Protein AF-A0A929VPJ9-F1 (afdb_monomer)

Radius of gyration: 17.74 Å; Cα contacts (8 Å, |Δi|>4): 12; chains: 1; bounding box: 34×30×49 Å

Sequence (67 aa):
MKMVVTIMAYRTGILAWYDCPISTGKAEGINNKIKVMKRVAYGFRDERCFQLRLYALHDCRITPNVG

Solvent-accessible surface area (backbone atoms only — not comparable to full-atom values): 4285 Å² total; per-residue (Å²): 115,72,68,59,56,53,50,64,74,43,47,66,64,62,56,46,36,78,81,47,82,77,75,62,62,66,62,51,51,51,53,50,53,52,54,50,49,61,64,64,41,82,79,66,93,48,69,67,62,52,52,55,50,58,71,40,53,86,82,49,80,90,70,72,90,74,128

pLDDT: mean 79.95, std 10.47, range [46.38, 92.56]

Structure (mmCIF, N/CA/C/O backbone):
data_AF-A0A929VPJ9-F1
#
_entry.id   AF-A0A929VPJ9-F1
#
loop_
_atom_site.group_PDB
_atom_site.id
_atom_site.type_symbol
_atom_site.label_atom_id
_atom_site.label_alt_id
_atom_site.label_comp_id
_atom_site.label_asym_id
_atom_site.label_entity_id
_atom_site.label_seq_id
_atom_site.pdbx_PDB_ins_code
_atom_site.Cartn_x
_atom_site.Cartn_y
_atom_site.Cartn_z
_atom_site.occupancy
_atom_site.B_iso_or_equiv
_atom_site.auth_seq_id
_atom_site.auth_comp_id
_atom_site.auth_asym_id
_atom_site.auth_atom_id
_atom_site.pdbx_PDB_model_num
ATOM 1 N N . MET A 1 1 ? 19.008 -20.561 -9.458 1.00 66.56 1 MET A N 1
ATOM 2 C CA . MET A 1 1 ? 18.288 -20.497 -10.753 1.00 66.56 1 MET A CA 1
ATOM 3 C C . MET A 1 1 ? 16.902 -19.831 -10.700 1.00 66.56 1 MET A C 1
ATOM 5 O O . MET A 1 1 ? 16.550 -19.204 -11.686 1.00 66.56 1 MET A O 1
ATOM 9 N N . LYS A 1 2 ? 16.118 -19.889 -9.601 1.00 80.19 2 LYS A N 1
ATOM 10 C CA . LYS A 1 2 ? 14.732 -19.345 -9.549 1.00 80.19 2 LYS A CA 1
ATOM 11 C C . LYS A 1 2 ? 14.576 -17.884 -10.009 1.00 80.19 2 LYS A C 1
ATOM 13 O O . LYS A 1 2 ? 13.649 -17.590 -10.745 1.00 80.19 2 LYS A O 1
ATOM 18 N N . MET A 1 3 ? 15.509 -17.003 -9.643 1.00 87.81 3 MET A N 1
ATOM 19 C CA . MET A 1 3 ? 15.477 -15.589 -10.049 1.00 87.81 3 MET A CA 1
ATOM 20 C C . MET A 1 3 ? 15.494 -15.402 -11.575 1.00 87.81 3 MET A C 1
ATOM 22 O O . MET A 1 3 ? 14.733 -14.604 -12.110 1.00 87.81 3 MET A O 1
ATOM 26 N N . VAL A 1 4 ? 16.332 -16.165 -12.284 1.00 88.88 4 VAL A N 1
ATOM 27 C CA . VAL A 1 4 ? 16.467 -16.072 -13.748 1.00 88.88 4 VAL A CA 1
ATOM 28 C C . VAL A 1 4 ? 15.165 -16.489 -14.432 1.00 88.88 4 VAL A C 1
ATOM 30 O O . VAL A 1 4 ? 14.729 -15.837 -15.374 1.00 88.88 4 VAL A O 1
ATOM 33 N N . VAL A 1 5 ? 14.503 -17.525 -13.910 1.00 92.56 5 VAL A N 1
ATOM 34 C CA . VAL A 1 5 ? 13.202 -17.990 -14.413 1.00 92.56 5 VAL A CA 1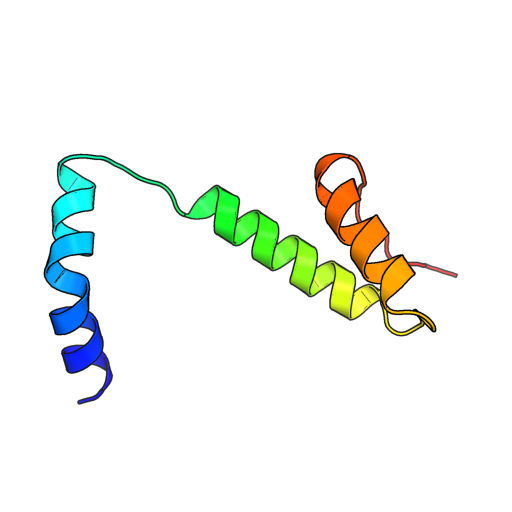
ATOM 35 C C . VAL A 1 5 ? 12.132 -16.909 -14.240 1.00 92.56 5 VAL A C 1
ATOM 37 O O . VAL A 1 5 ? 11.379 -16.644 -15.173 1.00 92.56 5 VAL A O 1
ATOM 40 N N . THR A 1 6 ? 12.107 -16.232 -13.089 1.00 90.56 6 THR A N 1
ATOM 41 C CA . THR A 1 6 ? 11.190 -15.112 -12.837 1.00 90.56 6 THR A CA 1
ATOM 42 C C . THR A 1 6 ? 11.432 -13.960 -13.813 1.00 90.56 6 THR A C 1
ATOM 44 O O . THR A 1 6 ? 10.489 -13.475 -14.430 1.00 90.56 6 THR A O 1
ATOM 47 N N . ILE A 1 7 ? 12.687 -13.550 -14.021 1.00 90.19 7 ILE A N 1
ATOM 48 C CA . ILE A 1 7 ? 13.021 -12.464 -14.959 1.00 90.19 7 ILE A CA 1
ATOM 49 C C . ILE A 1 7 ? 12.585 -12.820 -16.386 1.00 90.19 7 ILE A C 1
ATOM 51 O O . ILE A 1 7 ? 11.973 -12.000 -17.068 1.00 90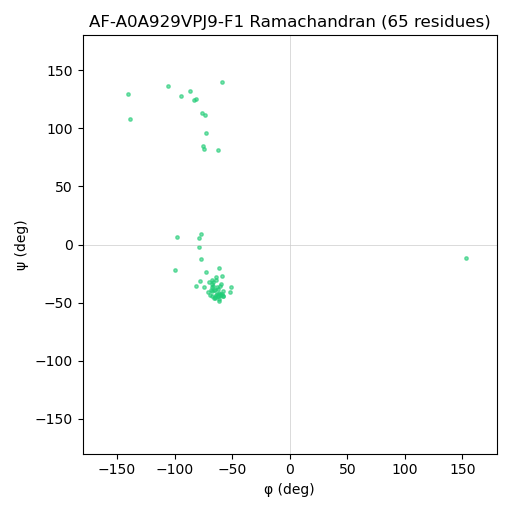.19 7 ILE A O 1
ATOM 55 N N . MET A 1 8 ? 12.837 -14.056 -16.823 1.00 91.88 8 MET A N 1
ATOM 56 C CA . MET A 1 8 ? 12.435 -14.519 -18.154 1.00 91.88 8 MET A CA 1
ATOM 57 C C . MET A 1 8 ? 10.913 -14.533 -18.336 1.00 91.88 8 MET A C 1
ATOM 59 O O . MET A 1 8 ? 10.433 -14.182 -19.413 1.00 91.88 8 MET A O 1
ATOM 63 N N . ALA A 1 9 ? 10.154 -14.881 -17.292 1.00 91.75 9 ALA A N 1
ATOM 64 C CA . ALA A 1 9 ? 8.692 -14.868 -17.326 1.00 91.75 9 ALA A CA 1
ATOM 65 C C . ALA A 1 9 ? 8.111 -13.446 -17.461 1.00 91.75 9 ALA A C 1
ATOM 67 O O . ALA A 1 9 ? 7.121 -13.261 -18.164 1.00 91.75 9 ALA A O 1
ATOM 68 N N . TYR A 1 10 ? 8.739 -12.438 -16.843 1.00 89.56 10 TYR A N 1
ATOM 69 C CA . TYR A 1 10 ? 8.255 -11.047 -16.842 1.00 89.56 10 TYR A CA 1
ATOM 70 C C . TYR A 1 10 ? 8.919 -10.133 -17.888 1.00 89.56 10 TYR A C 1
ATOM 72 O O . TYR A 1 10 ? 8.633 -8.936 -17.920 1.00 89.56 10 TYR A O 1
ATOM 80 N N . ARG A 1 11 ? 9.764 -10.671 -18.779 1.00 91.06 11 ARG A N 1
ATOM 81 C CA . ARG A 1 11 ? 10.535 -9.900 -19.778 1.00 91.06 11 ARG A CA 1
ATOM 82 C C . ARG A 1 11 ? 9.695 -8.934 -20.624 1.00 91.06 11 ARG A C 1
ATOM 84 O O . ARG A 1 11 ? 10.148 -7.838 -20.932 1.00 91.06 11 ARG A O 1
ATOM 91 N N . THR A 1 12 ? 8.473 -9.325 -20.981 1.00 88.06 12 THR A N 1
ATOM 92 C CA . THR A 1 12 ? 7.558 -8.512 -21.796 1.00 88.06 12 THR A CA 1
ATOM 93 C C . THR A 1 12 ? 7.014 -7.321 -21.017 1.00 88.06 12 THR A C 1
ATOM 95 O O . THR A 1 12 ? 6.964 -6.223 -21.555 1.00 88.06 12 THR A O 1
ATOM 98 N N . GLY A 1 13 ? 6.673 -7.510 -19.738 1.00 84.94 13 GLY A N 1
ATOM 99 C CA . GLY A 1 13 ? 6.240 -6.425 -18.855 1.00 84.94 13 GLY A CA 1
ATOM 100 C C . GLY A 1 13 ? 7.364 -5.438 -18.538 1.00 84.94 13 GLY A C 1
ATOM 101 O O . GLY A 1 13 ? 7.111 -4.243 -18.435 1.00 84.94 13 GLY A O 1
ATOM 102 N N . ILE A 1 14 ? 8.608 -5.925 -18.444 1.00 86.56 14 ILE A N 1
ATOM 103 C CA . ILE A 1 14 ? 9.795 -5.072 -18.286 1.00 86.56 14 ILE A CA 1
ATOM 104 C C . ILE A 1 14 ? 9.995 -4.198 -19.531 1.00 86.56 14 ILE A C 1
ATOM 106 O O . ILE A 1 14 ? 10.227 -3.001 -19.397 1.00 86.56 14 ILE A O 1
ATOM 110 N N . LEU A 1 15 ? 9.873 -4.770 -20.735 1.00 86.94 15 LEU A N 1
ATOM 111 C CA . LEU A 1 15 ? 10.030 -4.012 -21.979 1.00 86.94 15 LEU A CA 1
ATOM 112 C C . LEU A 1 15 ? 8.884 -3.008 -22.198 1.00 86.94 15 LEU A C 1
ATOM 114 O O . LEU A 1 15 ? 9.141 -1.873 -22.580 1.00 86.94 15 LEU A O 1
ATOM 118 N N . ALA A 1 16 ? 7.644 -3.390 -21.873 1.00 86.44 16 ALA A N 1
ATOM 119 C CA . ALA A 1 16 ? 6.461 -2.536 -22.016 1.00 86.44 16 ALA A CA 1
ATOM 120 C C . ALA A 1 16 ? 6.516 -1.246 -21.173 1.00 86.44 16 ALA A C 1
ATOM 122 O O . ALA A 1 16 ? 5.818 -0.280 -21.478 1.00 86.44 16 ALA A O 1
ATOM 123 N N . TRP A 1 17 ? 7.355 -1.203 -20.132 1.00 84.62 17 TRP A N 1
ATOM 124 C CA . TRP A 1 17 ? 7.566 0.008 -19.337 1.00 84.62 17 TRP A CA 1
ATOM 125 C C . TRP A 1 17 ? 8.189 1.155 -20.152 1.00 84.62 17 TRP A C 1
ATOM 127 O O . TRP A 1 17 ? 7.906 2.319 -19.874 1.00 84.62 17 TRP A O 1
ATOM 137 N N . TYR A 1 18 ? 9.004 0.843 -21.168 1.00 85.25 18 TYR A N 1
ATOM 138 C CA . TYR A 1 18 ? 9.608 1.857 -22.040 1.00 85.25 18 TYR A CA 1
ATOM 139 C C . TYR A 1 18 ? 8.581 2.531 -22.956 1.00 85.25 18 TYR A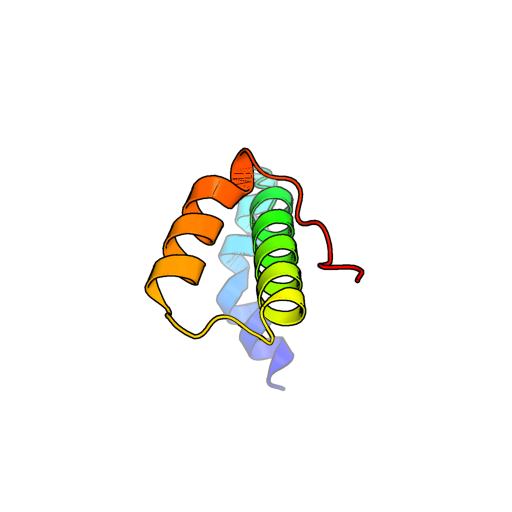 C 1
ATOM 141 O O . TYR A 1 18 ? 8.716 3.718 -23.242 1.00 85.25 18 TYR A O 1
ATOM 149 N N . ASP A 1 19 ? 7.544 1.797 -23.365 1.00 85.94 19 ASP A N 1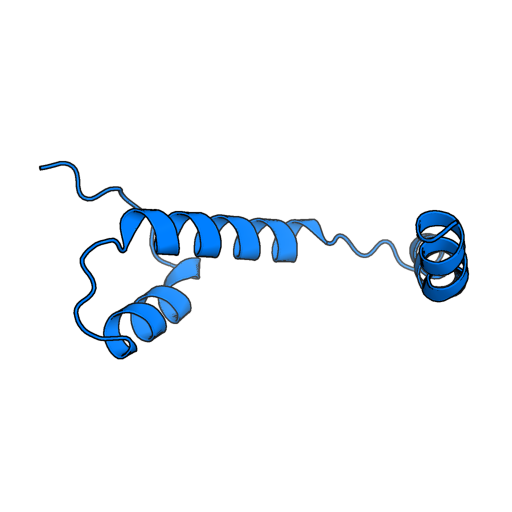
ATOM 150 C CA . ASP A 1 19 ? 6.453 2.327 -24.189 1.00 85.94 19 ASP A CA 1
ATOM 151 C C . ASP A 1 19 ? 5.419 3.081 -23.338 1.00 85.94 19 ASP A C 1
ATOM 153 O O . ASP A 1 19 ? 4.861 4.095 -23.760 1.00 85.94 19 ASP A O 1
ATOM 157 N N . CYS A 1 20 ? 5.162 2.599 -22.117 1.00 81.44 20 CYS A N 1
ATOM 158 C CA . CYS A 1 20 ? 4.250 3.225 -21.170 1.00 81.44 20 CYS A CA 1
ATOM 159 C C . CYS A 1 20 ? 4.824 3.179 -19.742 1.00 81.44 20 CYS A C 1
ATOM 161 O O . CYS A 1 20 ? 4.815 2.115 -19.110 1.00 81.44 20 CYS A O 1
ATOM 163 N N . PRO A 1 21 ? 5.269 4.320 -19.182 1.00 80.00 21 PRO A N 1
ATOM 164 C CA . PRO A 1 21 ? 5.852 4.360 -17.847 1.00 80.00 21 PRO A CA 1
ATOM 165 C C . PRO A 1 21 ? 4.763 4.231 -16.774 1.00 80.00 21 PRO A C 1
ATOM 167 O O . PRO A 1 21 ? 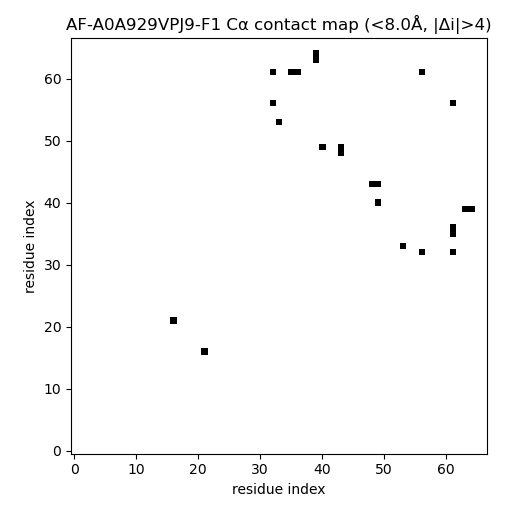4.263 5.212 -16.218 1.00 80.00 21 PRO A O 1
ATOM 170 N N . ILE A 1 22 ? 4.389 2.992 -16.458 1.00 81.75 22 ILE A N 1
ATOM 171 C CA . ILE A 1 22 ? 3.476 2.676 -15.358 1.00 81.75 22 ILE A CA 1
ATOM 172 C C . ILE A 1 22 ? 4.279 2.620 -14.055 1.00 81.75 22 ILE A C 1
ATOM 174 O O . ILE A 1 22 ? 5.239 1.862 -13.924 1.00 81.75 22 ILE A O 1
ATOM 178 N N . SER A 1 23 ? 3.867 3.409 -13.061 1.00 80.94 23 SER A N 1
ATOM 179 C CA . SER A 1 23 ? 4.437 3.361 -11.711 1.00 80.94 23 SER A CA 1
ATOM 180 C C . SER A 1 23 ? 3.612 2.457 -10.798 1.00 80.94 23 SER A C 1
ATOM 182 O O . SER A 1 23 ? 2.409 2.659 -10.619 1.00 80.94 23 SER A O 1
ATOM 184 N N . THR A 1 24 ? 4.272 1.509 -10.133 1.00 84.06 24 THR A N 1
ATOM 185 C CA . THR A 1 24 ? 3.677 0.691 -9.065 1.00 84.06 24 THR A CA 1
ATOM 186 C C . THR A 1 24 ? 3.598 1.422 -7.723 1.00 84.06 24 THR A C 1
ATOM 188 O O . THR A 1 24 ? 3.036 0.879 -6.774 1.00 84.06 24 THR A O 1
ATOM 191 N N . GLY A 1 25 ? 4.096 2.662 -7.622 1.00 84.31 25 GLY A N 1
ATOM 192 C CA . GLY A 1 25 ? 4.231 3.378 -6.349 1.00 84.31 25 GLY A CA 1
ATOM 193 C C . GLY A 1 25 ? 2.907 3.604 -5.612 1.00 84.31 25 GLY A C 1
ATOM 194 O O . GLY A 1 25 ? 2.846 3.480 -4.390 1.00 84.31 25 GLY A O 1
ATOM 195 N N . LYS A 1 26 ? 1.806 3.856 -6.337 1.00 85.06 26 LYS A N 1
ATOM 196 C CA . LYS A 1 26 ? 0.471 3.977 -5.719 1.00 85.06 26 LYS A CA 1
ATOM 197 C C . LYS A 1 26 ? 0.007 2.651 -5.109 1.00 85.06 26 LYS A C 1
ATOM 199 O O . LYS A 1 26 ? -0.459 2.631 -3.971 1.00 85.06 26 LYS A O 1
ATOM 204 N N . ALA A 1 27 ? 0.162 1.550 -5.845 1.00 87.19 27 ALA A N 1
ATOM 205 C CA . ALA A 1 27 ? -0.209 0.215 -5.379 1.00 87.19 27 ALA A CA 1
ATOM 206 C C . ALA A 1 27 ? 0.669 -0.234 -4.198 1.00 87.19 27 ALA A C 1
ATOM 208 O O . ALA A 1 27 ? 0.171 -0.792 -3.221 1.00 87.19 27 ALA A O 1
ATOM 209 N N . GLU A 1 28 ? 1.965 0.074 -4.242 1.00 87.44 28 GLU A N 1
ATOM 210 C CA . GLU A 1 28 ? 2.903 -0.190 -3.152 1.00 87.44 28 GLU A CA 1
ATOM 211 C C . GLU A 1 28 ? 2.552 0.607 -1.888 1.00 87.44 28 GLU A C 1
ATOM 213 O O . GLU A 1 28 ? 2.513 0.046 -0.789 1.00 87.44 28 GLU A O 1
ATOM 218 N N . GLY A 1 2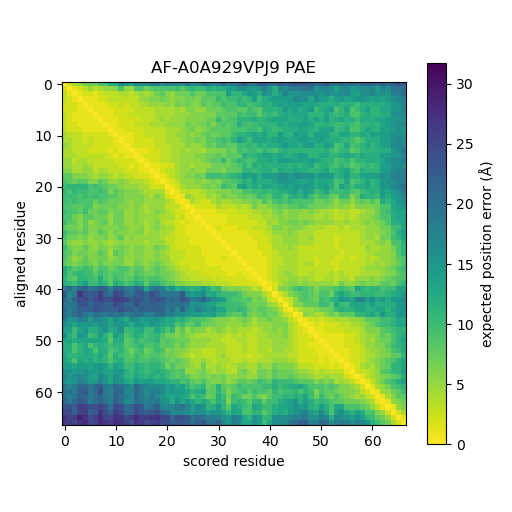9 ? 2.204 1.888 -2.038 1.00 87.62 29 GLY A N 1
ATOM 219 C CA . GLY A 1 29 ? 1.759 2.734 -0.931 1.00 87.62 29 GLY A CA 1
ATOM 220 C C . GLY A 1 29 ? 0.494 2.201 -0.254 1.00 87.62 29 GLY A C 1
ATOM 221 O O . GLY A 1 29 ? 0.425 2.150 0.977 1.00 87.62 29 GLY A O 1
ATOM 222 N N . ILE A 1 30 ? -0.480 1.735 -1.045 1.00 87.94 30 ILE A N 1
ATOM 223 C CA . ILE A 1 30 ? -1.689 1.069 -0.535 1.00 87.94 30 ILE A CA 1
ATOM 224 C C . ILE A 1 30 ? -1.311 -0.209 0.226 1.00 87.94 30 ILE A C 1
ATOM 226 O O . ILE A 1 30 ? -1.718 -0.375 1.377 1.00 87.94 30 ILE A O 1
ATOM 230 N N . ASN A 1 31 ? -0.466 -1.069 -0.352 1.00 90.12 31 ASN A N 1
ATOM 231 C CA . ASN A 1 31 ? -0.004 -2.296 0.304 1.00 90.12 31 ASN A CA 1
ATOM 232 C C . ASN A 1 31 ? 0.701 -2.022 1.640 1.00 90.12 31 ASN A C 1
ATOM 234 O O . ASN A 1 31 ? 0.485 -2.749 2.616 1.00 90.12 31 ASN A O 1
ATOM 238 N N . ASN A 1 32 ? 1.510 -0.964 1.719 1.00 89.50 32 ASN A N 1
ATOM 239 C CA . ASN A 1 32 ? 2.170 -0.591 2.963 1.00 89.50 32 ASN A CA 1
ATOM 240 C C . ASN A 1 32 ? 1.168 -0.096 4.017 1.00 89.50 32 ASN A C 1
ATOM 242 O O . ASN A 1 32 ? 1.217 -0.546 5.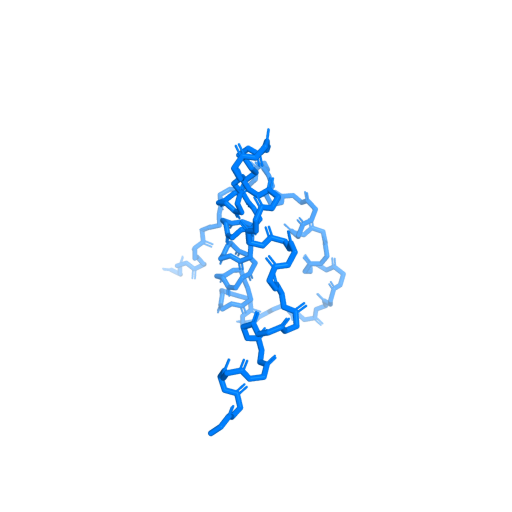163 1.00 89.50 32 ASN A O 1
ATOM 246 N N . LYS A 1 33 ? 0.204 0.755 3.637 1.00 86.62 33 LYS A N 1
ATOM 247 C CA . LYS A 1 33 ? -0.861 1.209 4.546 1.00 86.62 33 LYS A CA 1
ATOM 248 C C . LYS A 1 33 ? -1.673 0.034 5.106 1.00 86.62 33 LYS A C 1
ATOM 250 O O . LYS A 1 33 ? -1.899 -0.025 6.312 1.00 86.62 33 LYS A O 1
ATOM 255 N N . ILE A 1 34 ? -2.044 -0.940 4.273 1.00 87.50 34 ILE A N 1
ATOM 256 C CA . ILE A 1 34 ? -2.759 -2.151 4.713 1.00 87.50 34 ILE A CA 1
ATOM 257 C C . ILE A 1 34 ? -1.902 -2.966 5.686 1.00 87.50 34 ILE A C 1
ATOM 259 O O . ILE A 1 34 ? -2.393 -3.412 6.724 1.00 87.50 34 ILE A O 1
ATOM 263 N N . LYS A 1 35 ? -0.608 -3.141 5.387 1.00 87.25 35 LYS A N 1
ATOM 264 C CA . LYS A 1 35 ? 0.331 -3.844 6.274 1.00 87.25 35 LYS A CA 1
ATOM 265 C C . LYS A 1 35 ? 0.434 -3.160 7.641 1.00 87.25 35 LYS A C 1
ATOM 267 O O . LYS A 1 35 ? 0.407 -3.850 8.658 1.00 87.25 35 LYS A O 1
ATOM 272 N N . VAL A 1 36 ? 0.519 -1.830 7.679 1.00 86.94 36 VAL A N 1
ATOM 273 C CA . VAL A 1 36 ? 0.537 -1.054 8.931 1.00 86.94 36 VAL A CA 1
ATOM 274 C C . VAL A 1 36 ? -0.786 -1.196 9.677 1.00 86.94 36 VAL A C 1
ATOM 276 O O . VAL A 1 36 ? -0.775 -1.488 10.870 1.00 86.94 36 VAL A O 1
ATOM 279 N N . MET A 1 37 ? -1.922 -1.081 8.987 1.00 83.69 37 MET A N 1
ATOM 280 C CA . MET A 1 37 ? -3.239 -1.256 9.601 1.00 83.69 37 MET A CA 1
ATOM 281 C C . MET A 1 37 ? -3.383 -2.633 10.250 1.00 83.69 37 MET A C 1
ATOM 283 O O . MET A 1 37 ? -3.812 -2.704 11.394 1.00 83.69 37 MET A O 1
ATOM 287 N N . LYS A 1 38 ? -2.950 -3.708 9.577 1.00 82.69 38 LYS A N 1
ATOM 288 C CA . LYS A 1 38 ? -2.936 -5.069 10.141 1.00 82.69 38 LYS A CA 1
ATOM 289 C C . LYS A 1 38 ? -2.075 -5.187 11.407 1.00 82.69 38 LYS A C 1
ATOM 291 O O . LYS A 1 38 ? -2.432 -5.944 12.299 1.00 82.69 38 LYS A O 1
ATOM 296 N N . ARG A 1 39 ? -0.969 -4.437 11.514 1.00 82.50 39 ARG A N 1
ATOM 297 C CA . ARG A 1 39 ? -0.120 -4.406 12.725 1.00 82.50 39 ARG A CA 1
ATOM 298 C C . ARG A 1 39 ? -0.748 -3.616 13.871 1.00 82.50 39 ARG A C 1
ATOM 300 O O . ARG A 1 39 ? -0.599 -4.005 15.017 1.00 82.50 39 ARG A O 1
ATOM 307 N N . VAL A 1 40 ? -1.444 -2.520 13.578 1.00 76.75 40 VAL A N 1
ATOM 308 C CA . VAL A 1 40 ? 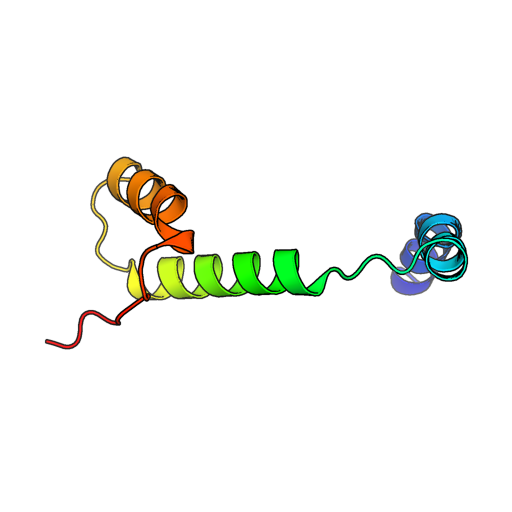-2.188 -1.750 14.596 1.00 76.75 40 VAL A CA 1
ATOM 309 C C . VAL A 1 40 ? -3.449 -2.506 15.037 1.00 76.75 40 VAL A C 1
ATOM 311 O O . VAL A 1 40 ? -3.950 -2.316 16.137 1.00 76.75 40 VAL A O 1
ATOM 314 N N . ALA A 1 41 ? -3.946 -3.398 14.182 1.00 69.44 41 ALA A N 1
ATOM 315 C CA . ALA A 1 41 ? -5.175 -4.152 14.353 1.00 69.44 41 ALA A CA 1
ATOM 316 C C . ALA A 1 41 ? -5.110 -5.346 15.324 1.00 69.44 41 ALA A C 1
ATOM 318 O O . ALA A 1 41 ? -6.088 -6.094 15.378 1.00 69.44 41 ALA A O 1
ATOM 319 N N . TYR A 1 42 ? -4.033 -5.534 16.099 1.00 60.94 42 TYR A N 1
ATOM 320 C CA . TYR A 1 42 ? -4.016 -6.488 17.221 1.00 60.94 42 TYR A CA 1
ATOM 321 C C . TYR A 1 42 ? -5.063 -6.060 18.273 1.00 60.94 42 TYR A C 1
ATOM 323 O O . TYR A 1 42 ? -4.757 -5.357 19.227 1.00 60.94 42 TYR A O 1
ATOM 331 N N . GLY A 1 43 ? -6.331 -6.409 18.038 1.00 59.47 43 GLY A N 1
ATOM 332 C CA . GLY A 1 43 ? -7.488 -5.945 18.810 1.00 59.47 43 GLY A CA 1
ATOM 333 C C . GLY A 1 43 ? -8.822 -5.915 18.049 1.00 59.47 43 GLY A C 1
ATOM 334 O O . GLY A 1 43 ? -9.867 -5.771 18.684 1.00 59.47 43 GLY A O 1
ATOM 335 N N . PHE A 1 44 ? -8.849 -6.074 16.715 1.00 63.00 44 PHE A N 1
ATOM 336 C CA . PHE A 1 44 ? -10.126 -6.200 15.999 1.00 63.00 44 PHE A CA 1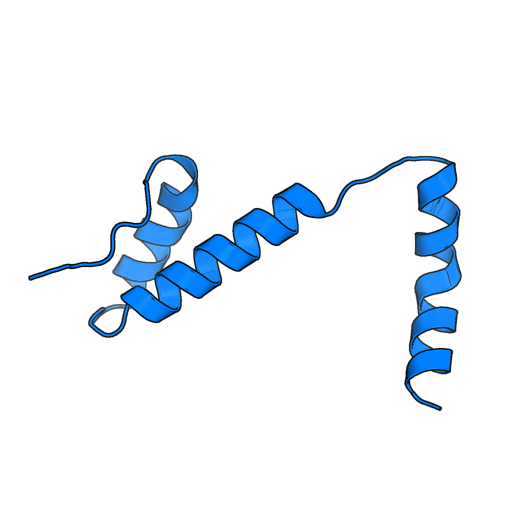
ATOM 337 C C . PHE A 1 44 ? -10.745 -7.570 16.254 1.00 63.00 44 PHE A C 1
ATOM 339 O O . PHE A 1 44 ? -10.245 -8.592 15.797 1.00 63.00 44 PHE A O 1
ATOM 346 N N . ARG A 1 45 ? -11.861 -7.570 16.982 1.00 64.19 45 ARG A N 1
ATOM 347 C CA . ARG A 1 45 ? -12.643 -8.770 17.303 1.00 64.19 45 ARG A CA 1
ATOM 348 C C . ARG A 1 45 ? -13.503 -9.265 16.130 1.00 64.19 45 ARG A C 1
ATOM 350 O O . ARG A 1 45 ? -14.045 -10.358 16.208 1.00 64.19 45 ARG A O 1
ATOM 357 N N . ASP A 1 46 ? -13.644 -8.453 15.078 1.00 73.81 46 ASP A N 1
ATOM 358 C CA . ASP A 1 46 ? -14.523 -8.687 13.928 1.00 73.81 46 ASP A CA 1
ATOM 359 C C . ASP A 1 46 ? -13.838 -8.250 12.618 1.00 73.81 46 ASP A C 1
ATOM 361 O O . ASP A 1 46 ? -13.347 -7.122 12.499 1.00 73.81 46 ASP A O 1
ATOM 365 N N . GLU A 1 47 ? -13.830 -9.139 11.626 1.00 77.94 47 GLU A N 1
ATOM 366 C CA . GLU A 1 47 ? -13.275 -8.914 10.287 1.00 77.94 47 GLU A CA 1
ATOM 367 C C . GLU A 1 47 ? -14.026 -7.819 9.509 1.00 77.94 47 GLU A C 1
ATOM 369 O O . GLU A 1 47 ? -13.425 -7.085 8.720 1.00 77.94 47 GLU A O 1
ATOM 374 N N . ARG A 1 48 ? -15.318 -7.610 9.794 1.00 79.44 48 ARG A N 1
ATOM 375 C CA . ARG A 1 48 ? -16.132 -6.544 9.186 1.00 79.44 48 ARG A CA 1
ATOM 376 C C . ARG A 1 48 ? -15.590 -5.159 9.525 1.00 79.44 48 ARG A C 1
ATOM 378 O O . ARG A 1 48 ? -15.540 -4.283 8.664 1.00 79.44 48 ARG A O 1
ATOM 385 N N . CYS A 1 49 ? -15.104 -4.966 10.751 1.00 76.50 49 CYS A N 1
ATOM 386 C CA . CYS A 1 49 ? -14.474 -3.710 11.160 1.00 76.50 49 CYS A CA 1
ATOM 387 C C . CYS A 1 49 ? -13.154 -3.457 10.415 1.00 76.50 49 CYS A C 1
ATOM 389 O O . CYS A 1 49 ? -12.822 -2.307 10.122 1.00 76.50 49 CYS A O 1
ATOM 391 N N . PHE A 1 50 ? -12.419 -4.519 10.071 1.00 79.56 50 PHE A N 1
ATOM 392 C CA . PHE A 1 50 ? -11.218 -4.413 9.244 1.00 79.56 50 PHE A CA 1
ATOM 393 C C . PHE A 1 50 ? -11.566 -4.032 7.798 1.00 79.56 50 PHE A C 1
ATOM 395 O O . PHE A 1 50 ? -10.937 -3.133 7.243 1.00 79.56 50 PHE A O 1
ATOM 402 N N . GLN A 1 51 ? -12.604 -4.638 7.212 1.00 83.50 51 GLN A N 1
ATOM 403 C CA . GLN A 1 51 ? -13.072 -4.308 5.859 1.00 83.50 51 GLN A CA 1
ATOM 404 C C . GLN A 1 51 ? -13.553 -2.855 5.749 1.00 83.50 51 GLN A C 1
ATOM 406 O O . GLN A 1 51 ? -13.162 -2.143 4.827 1.00 83.50 51 GLN A O 1
ATOM 411 N N . LEU A 1 52 ? -14.325 -2.370 6.725 1.00 84.81 52 LEU A N 1
ATOM 412 C CA . LEU A 1 52 ? -14.775 -0.974 6.752 1.00 84.81 52 LEU A CA 1
ATOM 413 C C . LEU A 1 52 ? -13.599 0.011 6.842 1.00 84.81 52 LEU A C 1
ATOM 415 O O . LEU A 1 52 ? -13.566 1.007 6.120 1.00 84.81 52 LEU A O 1
ATOM 419 N N . ARG A 1 53 ? -12.587 -0.287 7.668 1.00 80.81 53 ARG A N 1
ATOM 420 C CA . ARG A 1 53 ? -11.359 0.524 7.734 1.00 80.81 53 ARG A CA 1
ATOM 421 C C . ARG A 1 53 ? -10.514 0.442 6.465 1.00 80.81 53 ARG A C 1
ATOM 423 O O . ARG A 1 53 ? -9.845 1.417 6.131 1.00 80.81 53 ARG A O 1
ATOM 430 N N . LEU A 1 54 ? -10.543 -0.688 5.763 1.00 84.31 54 LEU A N 1
ATOM 431 C CA . LEU A 1 54 ? -9.880 -0.850 4.474 1.00 84.31 54 LEU A CA 1
ATOM 432 C C . LEU A 1 54 ? -10.534 0.018 3.391 1.00 84.31 54 LEU A C 1
ATOM 434 O O . LEU A 1 54 ? -9.818 0.638 2.611 1.00 84.31 54 LEU A O 1
ATOM 438 N N . TYR A 1 55 ? -11.865 0.122 3.364 1.00 85.56 55 TYR A N 1
ATOM 439 C CA . TYR A 1 55 ? -12.554 1.026 2.437 1.00 85.56 55 TYR A CA 1
ATOM 440 C C . TYR A 1 55 ? -12.300 2.502 2.765 1.00 85.56 55 TYR A C 1
ATOM 442 O O . TYR A 1 55 ? -12.077 3.301 1.861 1.00 85.56 55 TYR A O 1
ATOM 450 N N . ALA A 1 56 ? -12.212 2.848 4.051 1.00 84.50 56 ALA A N 1
ATOM 451 C CA . ALA A 1 56 ? -11.880 4.199 4.506 1.00 84.50 56 ALA A CA 1
ATOM 452 C C . ALA A 1 56 ? -10.371 4.543 4.448 1.00 84.50 56 ALA A C 1
ATOM 454 O O . ALA A 1 56 ? -9.962 5.613 4.898 1.00 84.50 56 ALA A O 1
ATOM 455 N N . LEU A 1 57 ? -9.510 3.668 3.907 1.00 80.81 57 LEU A N 1
ATOM 456 C CA . LEU A 1 57 ? -8.042 3.829 3.879 1.00 80.81 57 LEU A CA 1
ATOM 457 C C . LEU A 1 57 ? -7.575 5.102 3.149 1.00 80.81 57 LEU A C 1
ATOM 459 O O . LEU A 1 57 ? -6.475 5.614 3.401 1.00 80.81 57 LEU A O 1
ATOM 463 N N . HIS A 1 58 ? -8.386 5.572 2.202 1.00 78.44 58 HIS A N 1
ATOM 464 C CA . HIS A 1 58 ? -8.110 6.771 1.420 1.00 78.44 58 HIS A CA 1
ATOM 465 C C . HIS A 1 58 ? -8.412 8.058 2.196 1.00 78.44 58 HIS A C 1
ATOM 467 O O . HIS A 1 58 ? -7.668 9.024 2.039 1.00 78.44 58 HIS A O 1
ATOM 473 N N . ASP A 1 59 ? -9.397 8.025 3.095 1.00 77.12 59 ASP A N 1
ATOM 474 C CA . ASP A 1 59 ? -9.874 9.196 3.841 1.00 77.12 59 ASP A CA 1
ATOM 475 C C . ASP A 1 59 ? -9.301 9.278 5.264 1.00 77.12 59 ASP A C 1
ATOM 477 O O . ASP A 1 59 ? -9.247 10.348 5.869 1.00 77.12 59 ASP A O 1
ATOM 481 N N . CYS A 1 60 ? -8.846 8.153 5.822 1.00 66.44 60 CYS A N 1
ATOM 482 C CA . CYS A 1 60 ? -8.397 8.069 7.209 1.00 66.44 60 CYS A CA 1
ATOM 483 C C . CYS A 1 60 ? -6.872 7.975 7.343 1.00 66.44 60 CYS A C 1
ATOM 485 O O . CYS A 1 60 ? -6.191 7.183 6.682 1.00 66.44 60 CYS A O 1
ATOM 487 N N . ARG A 1 61 ? -6.321 8.729 8.302 1.00 67.19 61 ARG A N 1
ATOM 488 C CA . ARG A 1 61 ? -4.931 8.578 8.747 1.00 67.19 61 ARG A CA 1
ATOM 489 C C . ARG A 1 61 ? -4.850 7.414 9.736 1.00 67.19 61 ARG A C 1
ATOM 491 O O . ARG A 1 61 ? -5.571 7.401 10.727 1.00 67.19 61 ARG A O 1
ATOM 498 N N . ILE A 1 62 ? -3.979 6.437 9.475 1.00 67.50 62 ILE A N 1
ATOM 499 C CA . ILE A 1 62 ? -3.789 5.288 10.372 1.00 67.50 62 ILE A CA 1
ATOM 500 C C . ILE A 1 62 ? -3.044 5.783 11.617 1.00 67.50 62 ILE A C 1
ATOM 502 O O . ILE A 1 62 ? -1.821 5.909 11.600 1.00 67.50 62 ILE A O 1
ATOM 506 N N . THR A 1 63 ? -3.776 6.108 12.678 1.00 62.94 63 THR A N 1
ATOM 507 C CA . THR A 1 63 ? -3.196 6.407 13.988 1.00 62.94 63 THR A CA 1
ATOM 508 C C . THR A 1 63 ? -3.014 5.102 14.768 1.00 62.94 63 THR A C 1
ATOM 510 O O . THR A 1 63 ? -3.932 4.274 14.806 1.00 62.94 63 THR A O 1
ATOM 513 N N . PRO A 1 64 ? -1.840 4.868 15.379 1.00 59.34 64 PRO A N 1
ATOM 514 C CA . PRO A 1 64 ? -1.717 3.852 16.412 1.00 59.34 64 PRO A CA 1
ATOM 515 C C . PRO A 1 64 ? -2.689 4.198 17.540 1.00 59.34 64 PRO A C 1
ATOM 517 O O . PRO A 1 64 ? -2.832 5.372 17.885 1.00 59.34 64 PRO A O 1
ATOM 520 N N . ASN A 1 65 ? -3.350 3.195 18.111 1.00 57.50 65 ASN A N 1
ATOM 521 C CA . ASN A 1 65 ? -4.100 3.381 19.348 1.00 57.50 65 ASN A CA 1
ATOM 522 C C . ASN A 1 65 ? -3.061 3.491 20.477 1.00 57.50 65 ASN A C 1
ATOM 524 O O . ASN A 1 65 ? -2.672 2.491 21.072 1.00 57.50 65 ASN A O 1
ATOM 528 N N . VAL A 1 66 ? -2.496 4.686 20.648 1.00 54.22 66 VAL A N 1
ATOM 529 C CA . VAL A 1 66 ? -1.682 5.038 21.814 1.00 54.22 66 VAL A CA 1
ATOM 530 C C . VAL A 1 66 ? -2.662 5.270 22.956 1.00 54.22 66 VAL A C 1
ATOM 532 O O . VAL A 1 66 ? -3.515 6.150 22.851 1.00 54.22 66 VAL A O 1
ATOM 535 N N . GLY A 1 67 ? -2.601 4.392 23.959 1.00 46.38 67 GLY A N 1
ATOM 536 C CA . GLY A 1 67 ? -3.283 4.597 25.235 1.00 46.38 67 GLY A CA 1
ATOM 537 C C . GLY A 1 67 ? -2.722 5.793 25.985 1.00 46.38 67 GLY A C 1
ATOM 538 O O . GLY A 1 67 ? -1.566 6.180 25.692 1.00 46.38 67 GLY A O 1
#

Secondary structure (DSSP, 8-state):
-HHHHHHHHHHHHHHHHHHS----HHHHHHHHHHHHHHHHTTT-S-HHHHHHHHHGGGT--------

Mean predicted aligned error: 8.66 Å

Foldseek 3Di:
DVVVVVCVVCVVVVVVCVVPVDDCVVVVVLVVLLVVLVVLVPDPPDVVVSVVVSVCSVVDDDDRPDD